Protein AF-A0A1G5GPT7-F1 (afdb_monomer_lite)

Secondary structure (DSSP, 8-state):
--HHHHHHHHHHT--HHHHHHHHHHHHHHHT-GGGGSGGGHHHHHHHHHHHHHHHHHHHHSPP-SHHHHHHHHHHHHHHHHTT--GGGTHHHHHHHHHHHHHHHHHHHHHTTT--------------------------------

Radius of gyration: 33.53 Å; chains: 1; bounding box: 80×82×67 Å

Organism: NCBI:txid549386

Sequence (145 aa):
MAETQKLAELTSTQSVSALGLRWAALRGMLNSPLITAEDQRALRDELLVELATLEQDFSTLQSRNPMEISAKVDIAKSALRDKIDASEMWMIDLLDSIQADLQNFNAAVKTGAQQPTRPPVNLSRAHQQRPDESETTESSTSSAA

Structure (mmCIF, N/CA/C/O backbone):
data_AF-A0A1G5GPT7-F1
#
_entry.id   AF-A0A1G5GPT7-F1
#
loop_
_atom_site.group_PDB
_atom_site.id
_atom_site.type_symbol
_atom_site.label_atom_id
_atom_site.label_alt_id
_atom_site.label_comp_id
_atom_site.label_asym_id
_atom_site.label_entity_id
_atom_site.label_seq_id
_atom_site.pdbx_PDB_ins_code
_atom_site.Cartn_x
_atom_site.Cartn_y
_atom_site.Cartn_z
_atom_site.occupancy
_atom_site.B_iso_or_equiv
_atom_site.auth_seq_id
_atom_site.auth_comp_id
_atom_site.auth_asym_id
_atom_site.auth_atom_id
_atom_site.pdbx_PDB_model_num
ATOM 1 N N . MET A 1 1 ? 33.059 9.251 11.650 1.00 48.34 1 MET A N 1
ATOM 2 C CA . MET A 1 1 ? 32.234 8.128 12.156 1.00 48.34 1 MET A CA 1
ATOM 3 C C . MET A 1 1 ? 30.936 8.576 12.854 1.00 48.34 1 MET A C 1
ATOM 5 O O . MET A 1 1 ? 30.320 7.763 13.520 1.00 48.34 1 MET A O 1
ATOM 9 N N . ALA A 1 2 ? 30.474 9.827 12.696 1.00 50.59 2 ALA A N 1
ATOM 10 C CA . ALA A 1 2 ? 29.209 10.286 13.297 1.00 50.59 2 ALA A CA 1
ATOM 11 C C . ALA A 1 2 ? 27.973 10.001 12.415 1.00 50.59 2 ALA A C 1
ATOM 13 O O . ALA A 1 2 ? 26.844 9.974 12.894 1.00 50.59 2 ALA A O 1
ATOM 14 N N . GLU A 1 3 ? 28.185 9.769 11.118 1.00 52.28 3 GLU A N 1
ATOM 15 C CA . GLU A 1 3 ? 27.110 9.629 10.127 1.00 52.28 3 GLU A CA 1
ATOM 16 C C . GLU A 1 3 ? 26.446 8.246 10.186 1.00 52.28 3 GLU A C 1
ATOM 18 O O . GLU A 1 3 ? 25.228 8.130 10.082 1.00 52.28 3 GLU A O 1
ATOM 23 N N . THR A 1 4 ? 27.230 7.202 10.468 1.00 51.88 4 THR A N 1
ATOM 24 C CA . THR A 1 4 ? 26.745 5.824 10.643 1.00 51.88 4 THR A CA 1
ATOM 25 C C . THR A 1 4 ? 25.898 5.663 11.904 1.00 51.88 4 THR A C 1
ATOM 27 O O . THR A 1 4 ? 24.929 4.909 11.911 1.00 51.88 4 THR A O 1
ATOM 30 N N . GLN A 1 5 ? 26.220 6.408 12.963 1.00 46.88 5 GLN A N 1
ATOM 31 C CA . GLN A 1 5 ? 25.488 6.361 14.226 1.00 46.88 5 GLN A CA 1
ATOM 32 C C . GLN A 1 5 ? 24.129 7.059 14.122 1.00 46.88 5 GLN A C 1
ATOM 34 O O . GLN A 1 5 ? 23.130 6.538 14.610 1.00 46.88 5 GLN A O 1
ATOM 39 N N . LYS A 1 6 ? 24.062 8.170 13.378 1.00 50.03 6 LYS A N 1
ATOM 40 C CA . LYS A 1 6 ? 22.802 8.870 13.099 1.00 5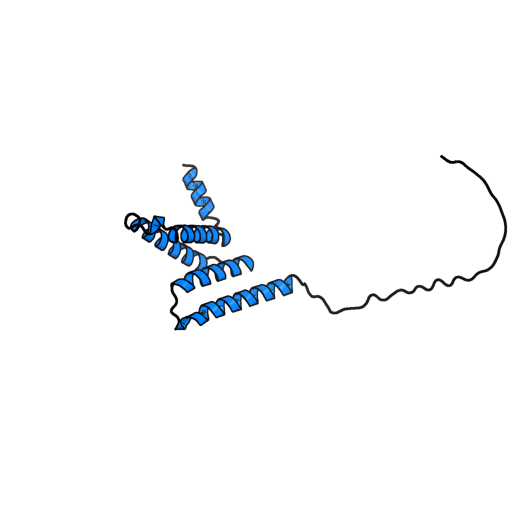0.03 6 LYS A CA 1
ATOM 41 C C . LYS A 1 6 ? 21.839 8.023 12.251 1.00 50.03 6 LYS A C 1
ATOM 43 O O . LYS A 1 6 ? 20.630 8.069 12.459 1.00 50.03 6 LYS A O 1
ATOM 48 N N . LEU A 1 7 ? 22.372 7.212 11.330 1.00 50.78 7 LEU A N 1
ATOM 49 C CA . LEU A 1 7 ? 21.594 6.257 10.528 1.00 50.78 7 LEU A CA 1
ATOM 50 C C . LEU A 1 7 ? 21.039 5.094 11.380 1.00 50.78 7 LEU A C 1
ATOM 52 O O . LEU A 1 7 ? 19.912 4.638 11.172 1.00 50.78 7 LEU A O 1
ATOM 56 N N . ALA A 1 8 ? 21.805 4.650 12.381 1.00 51.31 8 ALA A N 1
ATOM 57 C CA . ALA A 1 8 ? 21.396 3.614 13.329 1.00 51.31 8 ALA A CA 1
ATOM 58 C C . ALA A 1 8 ? 20.351 4.109 14.353 1.00 51.31 8 ALA A C 1
ATOM 60 O O . ALA A 1 8 ? 19.435 3.368 14.716 1.00 51.31 8 ALA A O 1
ATOM 61 N N . GLU A 1 9 ? 20.424 5.372 14.784 1.00 48.75 9 GLU A N 1
ATOM 62 C CA . GLU A 1 9 ? 19.398 5.986 15.644 1.00 48.75 9 GLU A CA 1
ATOM 63 C C . GLU A 1 9 ? 18.056 6.171 14.914 1.00 48.75 9 GLU A C 1
ATOM 65 O O . GLU A 1 9 ? 16.998 5.901 15.487 1.00 48.75 9 GLU A O 1
ATOM 70 N N . LEU A 1 10 ? 18.087 6.524 13.623 1.00 51.91 10 LEU A N 1
ATOM 71 C CA . LEU A 1 10 ? 16.897 6.542 12.757 1.00 51.91 10 LEU A CA 1
ATOM 72 C C . LEU A 1 10 ? 16.296 5.138 12.565 1.00 51.91 10 LEU A C 1
ATOM 74 O O . LEU A 1 10 ? 15.079 4.990 12.499 1.00 51.91 10 LEU A O 1
ATOM 78 N N . THR A 1 11 ? 17.137 4.099 12.534 1.00 51.88 11 THR A N 1
ATOM 79 C CA . THR A 1 11 ? 16.697 2.691 12.497 1.00 51.88 11 THR A CA 1
ATOM 80 C C . THR A 1 11 ? 16.052 2.254 13.815 1.00 51.88 11 THR A C 1
ATOM 82 O O . THR A 1 11 ? 15.108 1.471 13.816 1.00 51.88 11 THR A O 1
ATOM 85 N N . SER A 1 12 ? 16.500 2.800 14.948 1.00 51.56 12 SER A N 1
ATOM 86 C CA . SER A 1 12 ? 15.987 2.432 16.278 1.00 51.56 12 SER A CA 1
ATOM 87 C C . SER A 1 12 ? 14.627 3.067 16.605 1.00 51.56 12 SER A C 1
ATOM 89 O O . SER A 1 12 ? 13.982 2.696 17.583 1.00 51.56 12 SER A O 1
ATOM 91 N N . THR A 1 13 ? 14.152 3.992 15.767 1.00 59.09 13 THR A N 1
ATOM 92 C CA . THR A 1 13 ? 12.802 4.572 15.824 1.00 59.09 13 THR A CA 1
ATOM 93 C C . THR A 1 13 ? 11.987 4.184 14.585 1.00 59.09 13 THR A C 1
ATOM 95 O O . THR A 1 13 ? 11.401 5.028 13.906 1.00 59.09 13 THR A O 1
ATOM 98 N N . GLN A 1 14 ? 11.910 2.879 14.293 1.00 74.69 14 GLN A N 1
ATOM 99 C CA . GLN A 1 14 ? 10.942 2.325 13.339 1.00 74.69 14 GLN A CA 1
ATOM 100 C C . GLN A 1 14 ? 9.509 2.593 13.832 1.00 74.69 14 GLN A C 1
ATOM 102 O O . GLN A 1 14 ? 8.925 1.837 14.604 1.00 74.69 14 GLN A O 1
ATOM 107 N N . SER A 1 15 ? 8.945 3.719 13.403 1.00 87.50 15 SER A N 1
ATOM 108 C CA . SER A 1 15 ? 7.522 4.026 13.538 1.00 87.50 15 SER A CA 1
ATOM 109 C C . SER A 1 15 ? 6.798 3.695 12.237 1.00 87.50 15 SER A C 1
ATOM 111 O O . SER A 1 15 ? 7.394 3.740 11.158 1.00 87.50 15 SER A O 1
ATOM 113 N N . VAL A 1 16 ? 5.496 3.418 12.326 1.00 90.12 16 VAL A N 1
ATOM 114 C CA . VAL A 1 16 ? 4.642 3.158 11.154 1.00 90.12 16 VAL A CA 1
ATOM 115 C C . VAL A 1 16 ? 4.732 4.317 10.156 1.00 90.12 16 VAL A C 1
ATOM 117 O O . VAL A 1 16 ? 4.850 4.087 8.957 1.00 90.12 16 VAL A O 1
ATOM 120 N N . SER A 1 17 ? 4.770 5.562 10.642 1.00 89.31 17 SER A N 1
ATOM 121 C CA . SER A 1 17 ? 4.919 6.754 9.801 1.00 89.31 17 SER A CA 1
ATOM 122 C C . SER A 1 17 ? 6.275 6.815 9.093 1.00 89.31 17 SER A C 1
ATOM 124 O O . SER A 1 17 ? 6.325 7.110 7.901 1.00 89.31 17 SER A O 1
ATOM 126 N N . ALA A 1 18 ? 7.375 6.517 9.794 1.00 90.62 18 ALA A N 1
ATOM 127 C CA . ALA A 1 18 ? 8.710 6.507 9.192 1.00 90.62 18 ALA A CA 1
ATOM 128 C C . ALA A 1 18 ? 8.840 5.414 8.119 1.00 90.62 18 ALA A C 1
ATOM 130 O O . ALA A 1 18 ? 9.353 5.680 7.031 1.00 90.62 18 ALA A O 1
ATOM 131 N N . LEU A 1 19 ? 8.322 4.210 8.392 1.00 91.75 19 LEU A N 1
ATOM 132 C CA . LEU A 1 19 ? 8.246 3.133 7.401 1.00 91.75 19 LEU A CA 1
ATOM 133 C C . LEU A 1 19 ? 7.359 3.529 6.212 1.00 91.75 19 LEU A C 1
ATOM 135 O O . LEU A 1 19 ? 7.729 3.273 5.070 1.00 91.75 19 LEU A O 1
ATOM 139 N N . GLY A 1 20 ? 6.241 4.218 6.457 1.00 92.25 20 GLY A N 1
ATOM 140 C CA . GLY A 1 20 ? 5.321 4.680 5.411 1.00 92.25 20 GLY A CA 1
ATOM 141 C C . GLY A 1 20 ? 5.960 5.677 4.456 1.00 92.25 20 GLY A C 1
ATOM 142 O O . GLY A 1 20 ? 5.818 5.544 3.243 1.00 92.25 20 GLY A O 1
ATOM 143 N N . LEU A 1 21 ? 6.729 6.631 4.985 1.00 92.44 21 LEU A N 1
ATOM 144 C CA . LEU A 1 21 ? 7.473 7.587 4.163 1.00 92.44 21 LEU A CA 1
ATOM 145 C C . LEU A 1 21 ? 8.529 6.891 3.297 1.00 92.44 21 LEU A C 1
ATOM 147 O O . LEU A 1 21 ? 8.639 7.195 2.110 1.00 92.44 21 LEU A O 1
ATOM 151 N N . ARG A 1 22 ? 9.273 5.934 3.866 1.00 92.81 22 ARG A N 1
ATOM 152 C CA . ARG A 1 22 ? 10.256 5.142 3.110 1.00 92.81 22 ARG A CA 1
ATOM 153 C C . ARG A 1 22 ? 9.590 4.309 2.018 1.00 92.81 22 ARG A C 1
ATOM 155 O O . ARG A 1 22 ? 10.048 4.329 0.881 1.00 92.81 22 ARG A O 1
ATOM 162 N N . TRP A 1 23 ? 8.484 3.642 2.338 1.00 94.25 23 TRP A N 1
ATOM 163 C CA . TRP A 1 23 ? 7.713 2.859 1.374 1.00 94.25 23 TRP A CA 1
ATOM 164 C C . TRP A 1 23 ? 7.195 3.726 0.220 1.00 94.25 23 TRP A C 1
ATOM 166 O O . TRP A 1 23 ? 7.363 3.367 -0.944 1.00 94.25 23 TRP A O 1
ATOM 176 N N . ALA A 1 24 ? 6.638 4.904 0.520 1.00 93.19 24 ALA A N 1
ATOM 177 C CA . ALA A 1 24 ? 6.140 5.829 -0.496 1.00 93.19 24 ALA A CA 1
ATOM 178 C C . ALA A 1 24 ? 7.266 6.349 -1.402 1.00 93.19 24 ALA A C 1
ATOM 180 O O . ALA A 1 24 ? 7.091 6.433 -2.618 1.00 93.19 24 ALA A O 1
ATOM 181 N N . ALA A 1 25 ? 8.434 6.654 -0.827 1.00 94.44 25 ALA A N 1
ATOM 182 C CA . ALA A 1 25 ? 9.610 7.060 -1.588 1.00 94.44 25 ALA A CA 1
ATOM 183 C C . ALA A 1 25 ? 10.088 5.945 -2.532 1.00 94.44 25 ALA A C 1
ATOM 185 O O . ALA A 1 25 ? 10.252 6.199 -3.725 1.00 94.44 25 ALA A O 1
ATOM 186 N N . LEU A 1 26 ? 10.230 4.708 -2.038 1.00 93.81 26 LEU A N 1
ATOM 187 C CA . LEU A 1 26 ? 10.619 3.556 -2.861 1.00 93.81 26 LEU A CA 1
ATOM 188 C C . LEU A 1 26 ? 9.617 3.294 -3.986 1.00 93.81 26 LEU A C 1
ATOM 190 O O . LEU A 1 26 ? 10.015 3.089 -5.130 1.00 93.81 26 LEU A O 1
ATOM 194 N N . ARG A 1 27 ? 8.314 3.370 -3.699 1.00 92.62 27 ARG A N 1
ATOM 195 C CA . ARG A 1 27 ? 7.270 3.265 -4.726 1.00 92.62 27 ARG A CA 1
ATOM 196 C C . ARG A 1 27 ? 7.366 4.359 -5.778 1.00 92.62 27 ARG A C 1
ATOM 198 O O . ARG A 1 27 ? 7.228 4.070 -6.964 1.00 92.62 27 ARG A O 1
ATOM 205 N N . GLY A 1 28 ? 7.639 5.594 -5.366 1.00 92.94 28 GLY A N 1
ATOM 206 C CA . GLY A 1 28 ? 7.883 6.702 -6.286 1.00 92.94 28 GLY A CA 1
ATOM 207 C C . GLY A 1 28 ? 9.105 6.462 -7.176 1.00 92.94 28 GLY A C 1
ATOM 208 O O . GLY A 1 28 ? 9.039 6.695 -8.380 1.00 92.94 28 GLY A O 1
ATOM 209 N N . MET A 1 29 ? 10.194 5.940 -6.606 1.00 93.06 29 MET A N 1
ATOM 210 C CA . MET A 1 29 ? 11.406 5.586 -7.352 1.00 93.06 29 MET A CA 1
ATOM 211 C C . MET A 1 29 ? 11.157 4.446 -8.343 1.00 93.06 29 MET A C 1
ATOM 213 O O . MET A 1 29 ? 11.577 4.550 -9.491 1.00 93.06 29 MET A O 1
ATOM 217 N N . LEU A 1 30 ? 10.429 3.402 -7.938 1.00 91.56 30 LEU A N 1
ATOM 218 C CA . LEU A 1 30 ? 10.064 2.268 -8.796 1.00 91.56 30 LEU A CA 1
ATOM 219 C C . LEU A 1 30 ? 9.118 2.659 -9.941 1.00 91.56 30 LEU A C 1
ATOM 221 O O . LEU A 1 30 ? 9.182 2.066 -11.015 1.00 91.56 30 LEU A O 1
ATOM 225 N N . ASN A 1 31 ? 8.281 3.678 -9.735 1.00 90.56 31 ASN A N 1
ATOM 226 C CA . ASN A 1 31 ? 7.407 4.236 -10.769 1.00 90.56 31 ASN A CA 1
ATOM 227 C C . ASN A 1 31 ? 8.099 5.305 -11.636 1.00 90.56 31 ASN A C 1
ATOM 229 O O . ASN A 1 31 ? 7.479 5.853 -12.549 1.00 90.56 31 ASN A O 1
ATOM 233 N N . SER A 1 32 ? 9.365 5.631 -11.363 1.00 90.19 32 SER A N 1
ATOM 234 C CA . SER A 1 32 ? 10.118 6.605 -12.150 1.00 90.19 32 SER A CA 1
ATOM 235 C C . SER A 1 32 ? 10.473 6.033 -13.526 1.00 90.19 32 SER A C 1
ATOM 237 O O . SER A 1 32 ? 11.064 4.956 -13.595 1.00 90.19 32 SER A O 1
ATOM 239 N N . PRO A 1 33 ? 10.245 6.758 -14.636 1.00 83.69 33 PRO A N 1
ATOM 240 C CA . PRO A 1 33 ? 10.665 6.308 -15.965 1.00 83.69 33 PRO A CA 1
ATOM 241 C C . PRO A 1 33 ? 12.169 6.009 -16.050 1.00 83.69 33 PRO A C 1
ATOM 243 O O . PRO A 1 33 ? 12.585 5.139 -16.811 1.00 83.69 33 PRO A O 1
ATOM 246 N N . LEU A 1 34 ? 12.984 6.684 -15.232 1.00 85.69 34 LEU A N 1
ATOM 247 C CA . LEU A 1 34 ? 14.439 6.516 -15.209 1.00 85.69 34 LEU A CA 1
ATOM 248 C C . LEU A 1 34 ?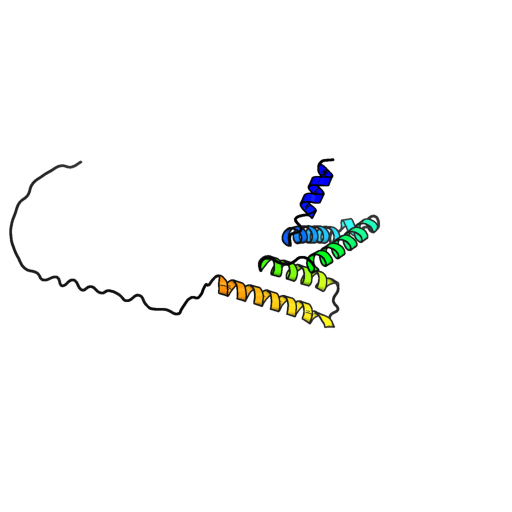 14.867 5.105 -14.787 1.00 85.69 34 LEU A C 1
ATOM 250 O O . LEU A 1 34 ? 15.885 4.618 -15.267 1.00 85.69 34 LEU A O 1
ATOM 254 N N . ILE A 1 35 ? 14.084 4.435 -13.934 1.00 82.44 35 ILE A N 1
ATOM 255 C CA . ILE A 1 35 ? 14.416 3.097 -13.423 1.00 82.44 35 ILE A CA 1
ATOM 256 C C . ILE A 1 35 ? 14.010 1.969 -14.383 1.00 82.44 35 ILE A C 1
ATOM 258 O O . ILE A 1 35 ? 14.367 0.813 -14.180 1.00 82.44 35 ILE A O 1
ATOM 262 N N . THR A 1 36 ? 13.245 2.296 -15.429 1.00 79.00 36 THR A N 1
ATOM 263 C CA . THR A 1 36 ? 12.786 1.322 -16.433 1.00 79.00 36 THR A CA 1
ATOM 264 C C . THR A 1 36 ? 13.809 1.076 -17.539 1.00 79.00 36 THR A C 1
ATOM 266 O O . THR A 1 36 ? 13.658 0.134 -18.315 1.00 79.00 36 THR A O 1
ATOM 269 N N . ALA A 1 37 ? 14.855 1.907 -17.608 1.00 83.69 37 ALA A N 1
ATOM 270 C CA . ALA A 1 37 ? 15.971 1.706 -18.517 1.00 83.69 37 ALA A CA 1
ATOM 271 C C . ALA A 1 37 ? 16.731 0.417 -18.164 1.00 83.69 37 ALA A C 1
ATOM 273 O O . ALA A 1 37 ? 16.944 0.118 -16.989 1.00 83.69 37 ALA A O 1
ATOM 274 N N . GLU A 1 38 ? 17.180 -0.319 -19.182 1.00 77.69 38 GLU A N 1
ATOM 275 C CA . GLU A 1 38 ? 17.888 -1.597 -19.010 1.00 77.69 38 GLU A CA 1
ATOM 276 C C . GLU A 1 38 ? 19.141 -1.454 -18.128 1.00 77.69 38 GLU A C 1
ATOM 278 O O . GLU A 1 38 ? 19.399 -2.296 -17.270 1.00 77.69 38 GLU A O 1
ATOM 283 N N . ASP A 1 39 ? 19.847 -0.328 -18.251 1.00 86.56 39 ASP A N 1
ATOM 284 C CA . ASP A 1 39 ? 21.037 -0.002 -17.453 1.00 86.56 39 ASP A CA 1
ATOM 285 C C . ASP A 1 39 ? 20.747 0.119 -15.945 1.00 86.56 39 ASP A C 1
ATOM 287 O O . ASP A 1 39 ? 21.661 0.052 -15.125 1.00 86.56 39 ASP A O 1
ATOM 291 N N . GLN A 1 40 ? 19.481 0.314 -15.565 1.00 89.00 40 GLN A N 1
ATOM 292 C CA . GLN A 1 40 ? 19.037 0.462 -14.177 1.00 89.00 40 GLN A CA 1
ATOM 293 C C . GLN A 1 40 ? 18.366 -0.803 -13.628 1.00 89.00 40 GLN A C 1
ATOM 295 O O . GLN A 1 40 ? 17.856 -0.781 -12.507 1.00 89.00 40 GLN A O 1
ATOM 300 N N . ARG A 1 41 ? 18.385 -1.924 -14.367 1.00 88.44 41 ARG A N 1
ATOM 301 C CA . ARG A 1 41 ? 17.749 -3.182 -13.940 1.00 88.44 41 ARG A CA 1
ATOM 302 C C . ARG A 1 41 ? 18.253 -3.661 -12.576 1.00 88.44 41 ARG A C 1
ATOM 304 O O . ARG A 1 41 ? 17.441 -4.005 -11.728 1.00 88.44 41 ARG A O 1
ATOM 311 N N . ALA A 1 42 ? 19.565 -3.618 -12.339 1.00 90.12 42 ALA A N 1
ATOM 312 C CA . ALA A 1 42 ? 20.144 -4.030 -11.058 1.00 90.12 42 ALA A CA 1
ATOM 313 C C . ALA A 1 42 ? 19.621 -3.180 -9.885 1.00 90.12 42 ALA A C 1
ATOM 315 O O . ALA A 1 42 ? 19.186 -3.722 -8.873 1.00 90.12 42 ALA A O 1
ATOM 316 N N . LEU A 1 43 ? 19.575 -1.853 -10.053 1.00 92.00 43 LEU A N 1
ATOM 317 C CA . LEU A 1 43 ? 19.021 -0.947 -9.044 1.00 92.00 43 LEU A CA 1
ATOM 318 C C . LEU A 1 43 ? 17.523 -1.198 -8.831 1.00 92.00 43 LEU A C 1
ATOM 320 O O . LEU A 1 43 ? 17.045 -1.177 -7.703 1.00 92.00 43 LEU A O 1
ATOM 324 N N . ARG A 1 44 ? 16.768 -1.467 -9.901 1.00 92.50 44 ARG A N 1
ATOM 325 C CA . ARG A 1 44 ? 15.349 -1.825 -9.801 1.00 92.50 44 ARG A CA 1
ATOM 326 C C . ARG A 1 44 ? 15.141 -3.077 -8.950 1.00 92.50 44 ARG A C 1
ATOM 328 O O . ARG A 1 44 ? 14.238 -3.087 -8.118 1.00 92.50 44 ARG A O 1
ATOM 335 N N . ASP A 1 45 ? 15.961 -4.102 -9.150 1.00 93.19 45 ASP A N 1
ATOM 336 C CA . ASP A 1 45 ? 15.874 -5.347 -8.387 1.00 93.19 45 ASP A CA 1
ATOM 337 C C . ASP A 1 45 ? 16.201 -5.106 -6.903 1.00 93.19 45 ASP A C 1
ATOM 339 O O . ASP A 1 45 ? 15.461 -5.565 -6.034 1.00 93.19 45 ASP A O 1
ATOM 343 N N . GLU A 1 46 ? 17.227 -4.304 -6.598 1.00 94.31 46 GLU A N 1
ATOM 344 C CA . GLU A 1 46 ? 17.538 -3.884 -5.222 1.00 94.31 46 GLU A CA 1
ATOM 345 C C . GLU A 1 46 ? 16.370 -3.130 -4.566 1.00 94.31 46 GLU A C 1
ATOM 347 O O . GLU A 1 46 ? 15.983 -3.441 -3.438 1.00 94.31 46 GLU A O 1
ATOM 352 N N . LEU A 1 47 ? 15.746 -2.192 -5.287 1.00 94.38 47 LEU A N 1
ATOM 353 C CA . LEU A 1 47 ? 14.587 -1.440 -4.796 1.00 94.38 47 LEU A CA 1
ATOM 354 C C . LEU A 1 47 ? 13.375 -2.347 -4.531 1.00 94.38 47 LEU A C 1
ATOM 356 O O . LEU A 1 47 ? 12.635 -2.112 -3.575 1.00 94.38 47 LEU A O 1
ATOM 360 N N . LEU A 1 48 ? 13.162 -3.390 -5.342 1.00 93.12 48 LEU A N 1
ATOM 361 C CA . LEU A 1 48 ? 12.104 -4.383 -5.115 1.00 93.12 48 LEU A CA 1
ATOM 362 C C . LEU A 1 48 ? 12.380 -5.243 -3.874 1.00 93.12 48 LEU A C 1
ATOM 364 O O . LEU A 1 48 ? 11.453 -5.536 -3.116 1.00 93.12 48 LEU A O 1
ATOM 368 N N . VAL A 1 49 ? 13.641 -5.615 -3.637 1.00 95.19 49 VAL A N 1
ATOM 369 C CA . VAL A 1 49 ? 14.058 -6.339 -2.425 1.00 95.19 49 VAL A CA 1
ATOM 370 C C . VAL A 1 49 ? 13.862 -5.472 -1.179 1.00 95.19 49 VAL A C 1
ATOM 372 O O . VAL A 1 49 ? 13.319 -5.948 -0.177 1.00 95.19 49 VAL A O 1
ATOM 375 N N . GLU A 1 50 ? 14.246 -4.192 -1.228 1.00 94.12 50 GLU A N 1
ATOM 376 C CA . GLU A 1 50 ? 14.023 -3.268 -0.110 1.00 94.12 50 GLU A CA 1
ATOM 377 C C . GLU A 1 50 ? 12.524 -3.048 0.138 1.00 94.12 50 GLU A C 1
ATOM 379 O O . GLU A 1 50 ? 12.080 -3.085 1.287 1.00 94.12 50 GLU A O 1
ATOM 384 N N . LEU A 1 51 ? 11.718 -2.909 -0.922 1.00 93.38 51 LEU A N 1
ATOM 385 C CA . LEU A 1 51 ? 10.266 -2.780 -0.802 1.00 93.38 51 LEU A CA 1
ATOM 386 C C . LEU A 1 51 ? 9.644 -4.001 -0.109 1.00 93.38 51 LEU A C 1
ATOM 388 O O . LEU A 1 51 ? 8.857 -3.833 0.822 1.00 93.38 51 LEU A O 1
ATOM 392 N N . ALA A 1 52 ? 10.028 -5.217 -0.510 1.00 91.69 52 ALA A N 1
ATOM 393 C CA . ALA A 1 52 ? 9.557 -6.450 0.121 1.00 91.69 52 ALA A CA 1
ATOM 394 C C . ALA A 1 52 ? 9.984 -6.545 1.596 1.00 91.69 52 ALA A C 1
ATOM 396 O O . ALA A 1 52 ? 9.213 -6.993 2.446 1.00 91.69 52 ALA A O 1
ATOM 397 N N . THR A 1 53 ? 11.192 -6.074 1.916 1.00 93.31 53 THR A N 1
ATOM 398 C CA . THR A 1 53 ? 11.686 -6.008 3.298 1.00 93.31 53 THR A CA 1
ATOM 399 C C . THR A 1 53 ? 10.838 -5.048 4.137 1.00 93.31 53 THR A C 1
ATOM 401 O O . THR A 1 53 ? 10.410 -5.410 5.230 1.00 93.31 53 THR A O 1
ATOM 404 N N . LEU A 1 54 ? 10.502 -3.863 3.614 1.00 92.06 54 LEU A N 1
ATOM 405 C CA . LEU A 1 54 ? 9.618 -2.922 4.310 1.00 92.06 54 LEU A CA 1
ATOM 406 C C . LEU A 1 54 ? 8.192 -3.461 4.480 1.00 92.06 54 LEU A C 1
ATOM 408 O O . LEU A 1 54 ? 7.589 -3.252 5.531 1.00 92.06 54 LEU A O 1
ATOM 412 N N . GLU A 1 55 ? 7.641 -4.150 3.475 1.00 91.38 55 GLU A N 1
ATOM 413 C CA . GLU A 1 55 ? 6.335 -4.823 3.585 1.00 91.38 55 GLU A CA 1
ATOM 414 C C . GLU A 1 55 ? 6.337 -5.835 4.743 1.00 91.38 55 GLU A C 1
ATOM 416 O O . GLU A 1 55 ? 5.396 -5.877 5.543 1.00 91.38 55 GLU A O 1
ATOM 421 N N . GLN A 1 56 ? 7.426 -6.594 4.891 1.00 91.12 56 GLN A N 1
ATOM 422 C CA . GLN A 1 56 ? 7.606 -7.518 6.006 1.00 91.12 56 GLN A CA 1
ATOM 423 C C . GLN A 1 56 ? 7.743 -6.784 7.349 1.00 91.12 56 GLN A C 1
ATOM 425 O O . GLN A 1 56 ? 7.100 -7.190 8.320 1.00 91.12 56 GLN A O 1
ATOM 430 N N . ASP A 1 57 ? 8.504 -5.691 7.416 1.00 91.88 57 ASP A N 1
ATOM 431 C CA . ASP A 1 57 ? 8.650 -4.869 8.629 1.00 91.88 57 ASP A CA 1
ATOM 432 C C . ASP A 1 57 ? 7.305 -4.289 9.091 1.00 91.88 57 ASP A C 1
ATOM 434 O O . ASP A 1 57 ? 6.996 -4.255 10.286 1.00 91.88 57 ASP A O 1
ATOM 438 N N . PHE A 1 58 ? 6.442 -3.887 8.153 1.00 90.81 58 PHE A N 1
ATOM 439 C CA . PHE A 1 58 ? 5.082 -3.484 8.489 1.00 90.81 58 PHE A CA 1
ATOM 440 C C . PHE A 1 58 ? 4.294 -4.618 9.141 1.00 90.81 58 PHE A C 1
ATOM 442 O O . PHE A 1 58 ? 3.530 -4.355 10.065 1.00 90.81 58 PHE A O 1
ATOM 449 N N . SER A 1 59 ? 4.455 -5.873 8.723 1.00 88.62 59 SER A N 1
ATOM 450 C CA . SER A 1 59 ? 3.705 -6.984 9.328 1.00 88.62 59 SER A CA 1
ATOM 451 C C . SER A 1 59 ? 4.049 -7.202 10.810 1.00 88.62 59 SER A C 1
ATOM 453 O O . SER A 1 59 ? 3.168 -7.545 11.599 1.00 88.62 59 SER A O 1
ATOM 455 N N . THR A 1 60 ? 5.295 -6.934 11.210 1.00 90.31 60 THR A N 1
ATOM 456 C CA . THR A 1 60 ? 5.799 -7.195 12.568 1.00 90.31 60 THR A CA 1
ATOM 457 C C . THR A 1 60 ? 5.636 -6.001 13.507 1.00 90.31 60 THR A C 1
ATOM 459 O O . THR A 1 60 ? 5.514 -6.181 14.720 1.00 90.31 60 THR A O 1
ATOM 462 N N . LEU A 1 61 ? 5.592 -4.776 12.974 1.00 90.25 61 LEU A N 1
ATOM 463 C CA . LEU A 1 61 ? 5.492 -3.569 13.788 1.00 90.25 61 LEU A CA 1
ATOM 464 C C . LEU A 1 61 ? 4.094 -3.406 14.404 1.00 90.25 61 LEU A C 1
ATOM 466 O O . LEU A 1 61 ? 3.097 -3.289 13.696 1.00 90.25 61 LEU A O 1
ATOM 470 N N . GLN A 1 62 ? 3.985 -3.326 15.727 1.00 90.62 62 GLN A N 1
ATOM 471 C CA . GLN A 1 62 ? 2.692 -3.122 16.387 1.00 90.62 62 GLN A CA 1
ATOM 472 C C . GLN A 1 62 ? 2.180 -1.679 16.210 1.00 90.62 62 GLN A C 1
ATOM 474 O O . GLN A 1 62 ? 2.887 -0.725 16.535 1.00 90.62 62 GLN A O 1
ATOM 479 N N . SER A 1 63 ? 0.928 -1.517 15.768 1.00 91.12 63 SER A N 1
ATOM 480 C CA . SER A 1 63 ? 0.255 -0.211 15.739 1.00 91.12 63 SER A CA 1
ATOM 481 C C . SER A 1 63 ? -0.120 0.249 17.147 1.00 91.12 63 SER A C 1
ATOM 483 O O . SER A 1 63 ? -0.690 -0.516 17.927 1.00 91.12 63 SER A O 1
ATOM 485 N N . ARG A 1 64 ? 0.149 1.516 17.463 1.00 91.31 64 ARG A N 1
ATOM 486 C CA . ARG A 1 64 ? -0.111 2.117 18.785 1.00 91.31 64 ARG A CA 1
ATOM 487 C C . ARG A 1 64 ? -1.364 2.975 18.833 1.00 91.31 64 ARG A C 1
ATOM 489 O O . ARG A 1 64 ? -1.865 3.281 19.910 1.00 91.31 64 ARG A O 1
ATOM 496 N N . ASN A 1 65 ? -1.854 3.400 17.678 1.00 89.88 65 ASN A N 1
ATOM 497 C CA . ASN A 1 65 ? -3.046 4.222 17.563 1.00 89.88 65 ASN A CA 1
ATOM 498 C C . ASN A 1 65 ? -3.821 3.862 16.285 1.00 89.88 65 ASN A C 1
ATOM 500 O O . ASN A 1 65 ? -3.267 3.234 15.380 1.00 89.88 65 ASN A O 1
ATOM 504 N N . PRO A 1 66 ? -5.096 4.264 16.176 1.00 90.31 66 PRO A N 1
ATOM 505 C CA . PRO A 1 66 ? -5.908 3.909 15.018 1.00 90.31 66 PRO A CA 1
ATOM 506 C C . PRO A 1 66 ? -5.428 4.508 13.695 1.00 90.31 66 PRO A C 1
ATOM 508 O O . PRO A 1 66 ? -5.626 3.895 12.654 1.00 90.31 66 PRO A O 1
ATOM 511 N N . MET A 1 67 ? -4.762 5.666 13.722 1.00 90.25 67 MET A N 1
ATOM 512 C CA . MET A 1 67 ? -4.174 6.265 12.519 1.00 90.25 67 MET A CA 1
ATOM 513 C C . MET A 1 67 ? -3.063 5.376 11.947 1.00 90.25 67 MET A C 1
ATOM 515 O O . MET A 1 67 ? -2.997 5.175 10.739 1.00 90.25 67 MET A O 1
ATOM 519 N N . GLU A 1 68 ? -2.235 4.786 12.809 1.00 92.56 68 GLU A N 1
ATOM 520 C CA . GLU A 1 68 ? -1.228 3.804 12.414 1.00 92.56 68 GLU A CA 1
ATOM 521 C C . GLU A 1 68 ? -1.858 2.514 11.880 1.00 92.56 68 GLU A C 1
ATOM 523 O O . GLU A 1 68 ? -1.313 1.913 10.961 1.00 92.56 68 GLU A O 1
ATOM 528 N N . ILE A 1 69 ? -3.000 2.074 12.420 1.00 93.06 69 ILE A N 1
ATOM 529 C CA . ILE A 1 69 ? -3.726 0.923 11.861 1.00 93.06 69 ILE A CA 1
ATOM 530 C C . ILE A 1 69 ? -4.204 1.253 10.443 1.00 93.06 69 ILE A C 1
ATOM 532 O O . ILE A 1 69 ? -3.922 0.486 9.526 1.00 93.06 69 ILE A O 1
ATOM 536 N N . SER A 1 70 ? -4.844 2.411 10.243 1.00 92.56 70 SER A N 1
ATOM 537 C CA . SER A 1 70 ? -5.289 2.857 8.916 1.00 92.56 70 SER A CA 1
ATOM 538 C C . SER A 1 70 ? -4.135 2.926 7.919 1.00 92.56 70 SER A C 1
ATOM 540 O O . SER A 1 70 ? -4.248 2.380 6.827 1.00 92.56 70 SER A O 1
ATOM 542 N N . ALA A 1 71 ? -2.994 3.497 8.318 1.00 91.94 71 ALA A N 1
ATOM 543 C CA . ALA A 1 71 ? -1.812 3.561 7.464 1.00 91.94 71 ALA A CA 1
ATOM 544 C C . ALA A 1 71 ? -1.333 2.163 7.040 1.00 91.94 71 ALA A C 1
ATOM 546 O O . ALA A 1 71 ? -1.026 1.943 5.873 1.00 91.94 71 ALA A O 1
ATOM 547 N N . LYS A 1 72 ? -1.309 1.185 7.953 1.00 94.44 72 LYS A N 1
ATOM 548 C CA . LYS A 1 72 ? -0.923 -0.194 7.610 1.00 94.44 72 LYS A CA 1
ATOM 549 C C . LYS A 1 72 ? -1.927 -0.865 6.677 1.00 94.44 72 LYS A C 1
ATOM 551 O O . LYS A 1 72 ? -1.507 -1.598 5.788 1.00 94.44 72 LYS A O 1
ATOM 556 N N . VAL A 1 73 ? -3.222 -0.604 6.854 1.00 94.62 73 VAL A N 1
ATOM 557 C CA . VAL A 1 73 ? -4.269 -1.092 5.944 1.00 94.62 73 VAL A CA 1
ATOM 558 C C . VAL A 1 73 ? -4.083 -0.504 4.543 1.00 94.62 73 VAL A C 1
ATOM 560 O O . VAL A 1 73 ? -4.112 -1.254 3.571 1.00 94.62 73 VAL A O 1
ATOM 563 N N . ASP A 1 74 ? -3.800 0.794 4.423 1.00 92.31 74 ASP A N 1
ATOM 564 C CA . ASP A 1 74 ? -3.551 1.450 3.130 1.00 92.31 74 ASP A CA 1
ATOM 565 C C . ASP A 1 74 ? -2.332 0.860 2.398 1.00 92.31 74 ASP A C 1
ATOM 567 O O . ASP A 1 74 ? -2.372 0.622 1.183 1.00 92.31 74 ASP A O 1
ATOM 571 N N . ILE A 1 75 ? -1.260 0.573 3.144 1.00 91.75 75 ILE A N 1
ATOM 572 C CA . ILE A 1 75 ? -0.057 -0.086 2.619 1.00 91.75 75 ILE A CA 1
ATOM 573 C C . ILE A 1 75 ? -0.379 -1.516 2.181 1.00 91.75 75 ILE A C 1
ATOM 575 O O . ILE A 1 75 ? -0.041 -1.894 1.061 1.00 91.75 75 ILE A O 1
ATOM 579 N N . ALA A 1 76 ? -1.075 -2.293 3.017 1.00 92.25 76 ALA A N 1
ATOM 580 C CA . ALA A 1 76 ? -1.473 -3.660 2.692 1.00 92.25 76 ALA A CA 1
ATOM 581 C C . ALA A 1 76 ? -2.349 -3.70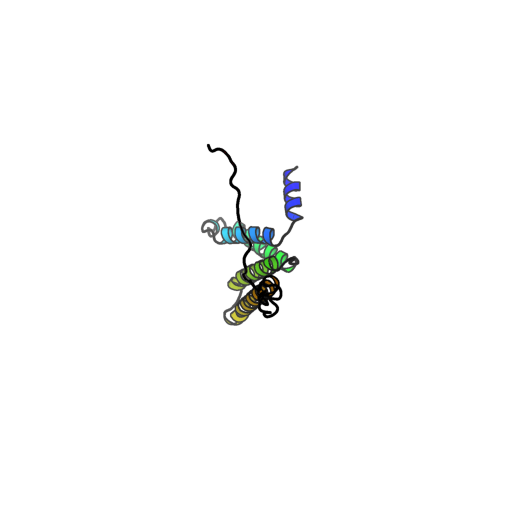7 1.433 1.00 92.25 76 ALA A C 1
ATOM 583 O O . ALA A 1 76 ? -2.085 -4.504 0.537 1.00 92.25 76 ALA A O 1
ATOM 584 N N . LYS A 1 77 ? -3.328 -2.802 1.309 1.00 93.44 77 LYS A N 1
ATOM 585 C CA . LYS A 1 77 ? -4.164 -2.670 0.107 1.00 93.44 77 LYS A CA 1
ATOM 586 C C . LYS A 1 77 ? -3.331 -2.371 -1.133 1.00 93.44 77 LYS A C 1
ATOM 588 O O . LYS A 1 77 ? -3.539 -2.992 -2.171 1.00 93.44 77 LYS A O 1
ATOM 593 N N . SER A 1 78 ? -2.399 -1.424 -1.040 1.00 90.75 78 SER A N 1
ATOM 594 C CA . SER A 1 78 ? -1.554 -1.046 -2.177 1.00 90.75 78 SER A CA 1
ATOM 595 C C . SER A 1 78 ? -0.613 -2.174 -2.595 1.00 90.75 78 SER A C 1
ATOM 597 O O . SER A 1 78 ? -0.488 -2.445 -3.782 1.00 90.75 78 SER A O 1
ATOM 599 N N . ALA A 1 79 ? 0.007 -2.864 -1.636 1.00 89.69 79 ALA A N 1
ATOM 600 C CA . ALA A 1 79 ? 0.860 -4.019 -1.908 1.00 89.69 79 ALA A CA 1
ATOM 601 C C . ALA A 1 79 ? 0.069 -5.186 -2.519 1.00 89.69 79 ALA A C 1
ATOM 603 O O . ALA A 1 79 ? 0.555 -5.872 -3.418 1.00 89.69 79 ALA A O 1
ATOM 604 N N . LEU A 1 80 ? -1.164 -5.393 -2.054 1.00 90.88 80 LEU A N 1
ATOM 605 C CA . LEU A 1 80 ? -2.025 -6.469 -2.518 1.00 90.88 80 LEU A CA 1
ATOM 606 C C . LEU A 1 80 ? -2.522 -6.240 -3.950 1.00 90.88 80 LEU A C 1
ATOM 608 O O . LEU A 1 80 ? -2.529 -7.180 -4.738 1.00 90.88 80 LEU A O 1
ATOM 612 N N . ARG A 1 81 ? -2.868 -4.998 -4.314 1.00 89.88 81 ARG A N 1
ATOM 613 C CA . ARG A 1 81 ? -3.349 -4.639 -5.663 1.00 89.88 81 ARG A CA 1
ATOM 614 C C . ARG A 1 81 ? -2.425 -5.077 -6.795 1.00 89.88 81 ARG A C 1
ATOM 616 O O . ARG A 1 81 ? -2.919 -5.369 -7.876 1.00 89.88 81 ARG A O 1
ATOM 623 N N . ASP A 1 82 ? -1.123 -5.144 -6.545 1.00 83.38 82 ASP A N 1
ATOM 624 C CA . ASP A 1 82 ? -0.146 -5.518 -7.571 1.00 83.38 82 ASP A CA 1
ATOM 625 C C . ASP A 1 82 ? 0.104 -7.024 -7.669 1.00 83.38 82 ASP A C 1
ATOM 627 O O . ASP A 1 82 ? 0.736 -7.483 -8.617 1.00 83.38 82 ASP A O 1
ATOM 631 N N . LYS A 1 83 ? -0.342 -7.787 -6.669 1.00 85.31 83 LYS A N 1
ATOM 632 C CA . LYS A 1 83 ? -0.034 -9.214 -6.508 1.00 85.31 83 LYS A CA 1
ATOM 633 C C . LYS A 1 83 ? -1.247 -10.120 -6.690 1.00 85.31 83 LYS A C 1
ATOM 635 O O . LYS A 1 83 ? -1.071 -11.324 -6.838 1.00 85.31 83 LYS A O 1
ATOM 640 N N . ILE A 1 84 ? -2.446 -9.557 -6.607 1.00 88.38 84 ILE A N 1
ATOM 641 C CA . ILE A 1 84 ? -3.685 -10.308 -6.464 1.00 88.38 84 ILE A CA 1
ATOM 642 C C . ILE A 1 84 ? -4.350 -10.592 -7.811 1.00 88.38 84 ILE A C 1
ATOM 644 O O . ILE A 1 84 ? -4.470 -9.708 -8.662 1.00 88.38 84 ILE A O 1
ATOM 648 N N . ASP A 1 85 ? -4.834 -11.819 -7.979 1.00 86.62 85 ASP A N 1
ATOM 649 C CA . ASP A 1 85 ? -5.652 -12.194 -9.127 1.00 86.62 85 ASP A CA 1
ATOM 650 C C . ASP A 1 85 ? -7.094 -11.685 -8.977 1.00 86.62 85 ASP A C 1
ATOM 652 O O . ASP A 1 85 ? -7.600 -11.445 -7.878 1.00 86.62 85 ASP A O 1
ATOM 656 N N . ALA A 1 86 ? -7.814 -11.564 -10.097 1.00 82.81 86 ALA A N 1
ATOM 657 C CA . ALA A 1 86 ? -9.188 -11.051 -10.105 1.00 82.81 86 ALA A CA 1
ATOM 658 C C . ALA A 1 86 ? -10.149 -11.834 -9.182 1.00 82.81 86 ALA A C 1
ATOM 660 O O . ALA A 1 86 ? -11.102 -11.259 -8.659 1.00 82.81 86 ALA A O 1
ATOM 661 N N . SER A 1 87 ? -9.895 -13.127 -8.951 1.00 84.12 87 SER A N 1
ATOM 662 C CA . SER A 1 87 ? -10.686 -13.977 -8.048 1.00 84.12 87 SER A CA 1
ATOM 663 C C . SER A 1 87 ? -10.571 -13.595 -6.576 1.00 84.12 87 SER A C 1
ATOM 665 O O . SER A 1 87 ? -11.432 -13.952 -5.775 1.00 84.12 87 SER A O 1
ATOM 667 N N . GLU A 1 88 ? -9.512 -12.889 -6.204 1.00 91.25 88 GLU A N 1
ATOM 668 C CA . GLU A 1 88 ? -9.201 -12.572 -4.820 1.00 91.25 88 GLU A CA 1
ATOM 669 C C . GLU A 1 88 ? -9.493 -11.099 -4.471 1.00 91.25 88 GLU A C 1
ATOM 671 O O . GLU A 1 88 ? -9.331 -10.706 -3.318 1.00 91.25 88 GLU A O 1
ATOM 676 N N . MET A 1 89 ? -10.013 -10.291 -5.412 1.00 89.88 89 MET A N 1
ATOM 677 C CA . MET A 1 89 ? -10.330 -8.864 -5.188 1.00 89.88 89 MET A CA 1
ATOM 678 C C . MET A 1 89 ? -11.160 -8.587 -3.926 1.00 89.88 89 MET A C 1
ATOM 680 O O . MET A 1 89 ? -10.994 -7.531 -3.319 1.00 89.88 89 MET A O 1
ATOM 684 N N . TRP A 1 90 ? -11.976 -9.549 -3.483 1.00 93.50 90 TRP A N 1
ATOM 685 C CA . TRP A 1 90 ? -12.740 -9.471 -2.235 1.00 93.50 90 TRP A CA 1
ATOM 686 C C . TRP A 1 90 ? -11.871 -9.139 -1.006 1.00 93.50 90 TRP A C 1
ATOM 688 O O . TRP A 1 90 ? -12.367 -8.560 -0.043 1.00 93.50 90 TRP A O 1
ATOM 698 N N . MET A 1 91 ? -10.574 -9.478 -1.017 1.00 94.19 91 MET A N 1
ATOM 699 C CA . MET A 1 91 ? -9.648 -9.129 0.064 1.00 94.19 91 MET A CA 1
ATOM 700 C C . MET A 1 91 ? -9.406 -7.618 0.153 1.00 94.19 91 MET A C 1
ATOM 702 O O . MET A 1 91 ? -9.274 -7.086 1.254 1.00 94.19 91 MET A O 1
ATOM 706 N N . ILE A 1 92 ? -9.375 -6.913 -0.983 1.00 93.75 92 ILE A N 1
ATOM 707 C CA . ILE A 1 92 ? -9.277 -5.447 -1.004 1.00 93.75 92 ILE A CA 1
ATOM 708 C C . ILE A 1 92 ? -10.561 -4.848 -0.422 1.00 93.75 92 ILE A C 1
ATOM 710 O O . ILE A 1 92 ? -10.474 -3.984 0.449 1.00 93.75 92 ILE A O 1
ATOM 714 N N . ASP A 1 93 ? -11.726 -5.367 -0.825 1.00 93.81 93 ASP A N 1
ATOM 715 C CA . ASP A 1 93 ? -13.028 -4.925 -0.306 1.00 93.81 93 ASP A CA 1
ATOM 716 C C . ASP A 1 93 ? -13.148 -5.158 1.211 1.00 93.81 93 ASP A C 1
ATOM 718 O O . ASP A 1 93 ? -13.668 -4.316 1.946 1.00 93.81 93 ASP A O 1
ATOM 722 N N . LEU A 1 94 ? -12.615 -6.278 1.713 1.00 95.75 94 LEU A N 1
ATOM 723 C CA . LEU A 1 94 ? -12.552 -6.558 3.147 1.00 95.75 94 LEU A CA 1
ATOM 724 C C . LEU A 1 94 ? -11.675 -5.536 3.883 1.00 95.75 94 LEU A C 1
ATOM 726 O O . LEU A 1 94 ? -12.064 -5.047 4.944 1.00 95.75 94 LEU A O 1
ATOM 730 N N . LEU A 1 95 ? -10.505 -5.195 3.336 1.00 95.44 95 LEU A N 1
ATOM 731 C CA . LEU A 1 95 ? -9.629 -4.178 3.922 1.00 95.44 95 LEU A CA 1
ATOM 732 C C . LEU A 1 95 ? -10.295 -2.792 3.930 1.00 95.44 95 LEU A C 1
ATOM 734 O O . LEU A 1 95 ? -10.163 -2.067 4.916 1.00 95.44 95 LEU A O 1
ATOM 738 N N . ASP A 1 96 ? -11.056 -2.450 2.886 1.00 94.50 96 ASP A N 1
ATOM 739 C CA . ASP A 1 96 ? -11.887 -1.240 2.838 1.00 94.50 96 ASP A CA 1
ATOM 740 C C . ASP A 1 96 ? -12.971 -1.233 3.927 1.00 94.50 96 ASP A C 1
ATOM 742 O O . ASP A 1 96 ? -1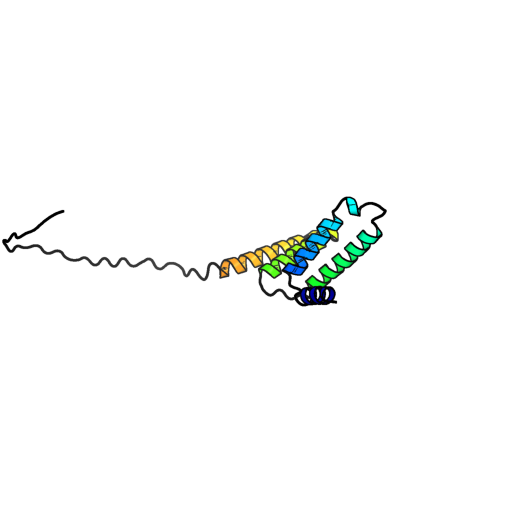3.132 -0.238 4.640 1.00 94.50 96 ASP A O 1
ATOM 746 N N . SER A 1 97 ? -13.667 -2.357 4.121 1.00 95.81 97 SER A N 1
ATOM 747 C CA . SER A 1 97 ? -14.661 -2.504 5.192 1.00 95.81 97 SER A CA 1
ATOM 748 C C . SER A 1 97 ? -14.037 -2.315 6.578 1.00 95.81 97 SER A C 1
ATOM 750 O O . SER A 1 97 ? -14.560 -1.556 7.391 1.00 95.81 97 SER A O 1
ATOM 752 N N . ILE A 1 98 ? -12.887 -2.947 6.845 1.00 94.44 98 ILE A N 1
ATOM 753 C CA . ILE A 1 98 ? -12.168 -2.812 8.124 1.00 94.44 98 ILE A CA 1
ATOM 754 C C . ILE A 1 98 ? -11.752 -1.353 8.365 1.00 94.44 98 ILE A C 1
ATOM 756 O O . ILE A 1 98 ? -11.833 -0.848 9.488 1.00 94.44 98 ILE A O 1
ATOM 760 N N . GLN A 1 99 ? -11.312 -0.655 7.317 1.00 93.56 99 GLN A N 1
ATOM 761 C CA . GLN A 1 99 ? -10.936 0.753 7.403 1.00 93.56 99 GLN A CA 1
ATOM 762 C C . GLN A 1 99 ? -12.139 1.645 7.741 1.00 93.56 99 GLN A C 1
ATOM 764 O O . GLN A 1 99 ? -12.011 2.542 8.579 1.00 93.56 99 GLN A O 1
ATOM 769 N N . ALA A 1 100 ? -13.308 1.382 7.149 1.00 92.81 100 ALA A N 1
ATOM 770 C CA . ALA A 1 100 ? -14.550 2.079 7.478 1.00 92.81 100 ALA A CA 1
ATOM 771 C C . ALA A 1 100 ? -14.973 1.835 8.938 1.00 92.81 100 ALA A C 1
ATOM 773 O O . ALA A 1 100 ? -15.292 2.785 9.659 1.00 92.81 100 ALA A O 1
ATOM 774 N N . ASP A 1 101 ? -14.885 0.591 9.413 1.00 91.25 101 ASP A N 1
ATOM 775 C CA . ASP A 1 101 ? -15.193 0.249 10.803 1.00 91.25 101 ASP A CA 1
ATOM 776 C C . ASP A 1 101 ? -14.285 1.011 11.778 1.00 91.25 101 ASP A C 1
ATOM 778 O O . ASP A 1 101 ? -14.765 1.642 12.723 1.00 91.25 101 ASP A O 1
ATOM 782 N N . LEU A 1 102 ? -12.973 1.044 11.523 1.00 91.00 102 LEU A N 1
ATOM 783 C CA . LEU A 1 102 ? -12.011 1.794 12.341 1.00 91.00 102 LEU A CA 1
ATOM 784 C C . LEU A 1 102 ? -12.330 3.292 12.417 1.00 91.00 102 LEU A C 1
ATOM 786 O O . LEU A 1 102 ? -12.151 3.915 13.473 1.00 91.00 102 LEU A O 1
ATOM 790 N N . GLN A 1 103 ? -12.798 3.886 11.317 1.00 88.50 103 GLN A N 1
ATOM 791 C CA . GLN A 1 103 ? -13.230 5.283 11.298 1.00 88.50 103 GLN A CA 1
ATOM 792 C C . GLN A 1 103 ? -14.484 5.485 12.154 1.00 88.50 103 GLN A C 1
ATOM 794 O O . GLN A 1 103 ? -14.518 6.417 12.962 1.00 88.50 103 GLN A O 1
ATOM 799 N N . ASN A 1 104 ? -15.462 4.582 12.061 1.00 87.88 104 ASN A N 1
ATOM 800 C CA . ASN A 1 104 ? -16.691 4.633 12.853 1.00 87.88 104 ASN A CA 1
ATOM 801 C C . ASN A 1 104 ? -16.423 4.475 14.358 1.00 87.88 104 ASN A C 1
ATOM 803 O O . ASN A 1 104 ? -16.963 5.241 15.161 1.00 87.88 104 ASN A O 1
ATOM 807 N N . PHE A 1 105 ? -15.540 3.551 14.751 1.00 83.81 105 PHE A N 1
ATOM 808 C CA . PHE A 1 105 ? -15.128 3.385 16.149 1.00 83.81 105 PHE A CA 1
ATOM 809 C C . PHE A 1 105 ? -14.471 4.654 16.709 1.00 83.81 105 PHE A C 1
ATOM 811 O O . PHE A 1 105 ? -14.768 5.062 17.831 1.00 83.81 105 PHE A O 1
ATOM 818 N N . ASN A 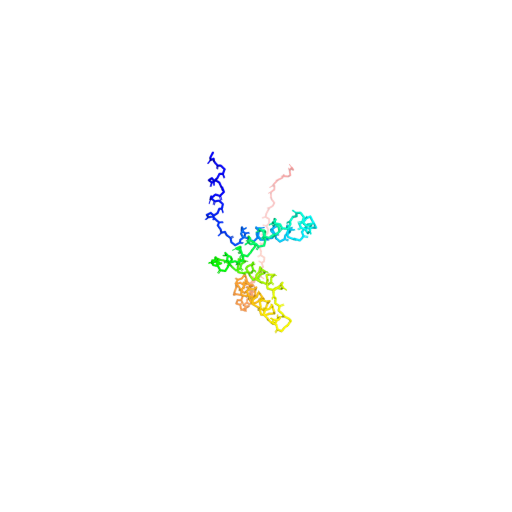1 106 ? -13.620 5.327 15.930 1.00 79.44 106 ASN A N 1
ATOM 819 C CA . ASN A 1 106 ? -13.002 6.583 16.365 1.00 79.44 106 ASN A CA 1
ATOM 820 C C . ASN A 1 106 ? -13.968 7.766 16.385 1.00 79.44 106 ASN A C 1
ATOM 822 O O . ASN A 1 106 ? -13.847 8.638 17.248 1.00 79.44 106 ASN A O 1
ATOM 826 N N . ALA A 1 107 ? -14.907 7.817 15.442 1.00 71.56 107 ALA A N 1
ATOM 827 C CA . ALA A 1 107 ? -15.931 8.851 15.407 1.00 71.56 107 ALA A CA 1
ATOM 828 C C . ALA A 1 107 ? -16.799 8.789 16.671 1.00 71.56 107 ALA A C 1
ATOM 830 O O . ALA A 1 107 ? -16.959 9.813 17.331 1.00 71.56 107 ALA A O 1
ATOM 831 N N . ALA A 1 108 ? -17.239 7.590 17.072 1.00 60.75 108 ALA A N 1
ATOM 832 C CA . ALA A 1 108 ? -18.035 7.374 18.282 1.00 60.75 108 ALA A CA 1
ATOM 833 C C . ALA A 1 108 ? -17.314 7.803 19.578 1.00 60.75 108 ALA A C 1
ATOM 835 O O . ALA A 1 108 ? -17.949 8.312 20.502 1.00 60.75 108 ALA A O 1
ATOM 836 N N . VAL A 1 109 ? -15.986 7.642 19.640 1.00 59.50 109 VAL A N 1
ATOM 837 C CA . VAL A 1 109 ? -15.158 8.081 20.780 1.00 59.50 109 VAL A CA 1
ATOM 838 C C . VAL A 1 109 ? -14.985 9.605 20.806 1.00 59.50 109 VAL A C 1
ATOM 840 O O . VAL A 1 109 ? -14.984 10.203 21.882 1.00 59.50 109 VAL A O 1
ATOM 843 N N . LYS A 1 110 ? -14.876 10.260 19.640 1.00 58.03 110 LYS A N 1
ATOM 844 C CA . LYS A 1 110 ? -14.794 11.730 19.541 1.00 58.03 110 LYS A CA 1
ATOM 845 C C . LYS A 1 110 ? -16.129 12.417 19.825 1.00 58.03 110 LYS A C 1
ATOM 847 O O . LYS A 1 110 ? -16.140 13.487 20.425 1.00 58.03 110 LYS A O 1
ATOM 852 N N . THR A 1 111 ? -17.248 11.805 19.451 1.00 54.19 111 THR A N 1
ATOM 853 C CA . THR A 1 111 ? -18.604 12.275 19.780 1.00 54.19 111 THR A CA 1
ATOM 854 C C . THR A 1 111 ? -19.050 11.76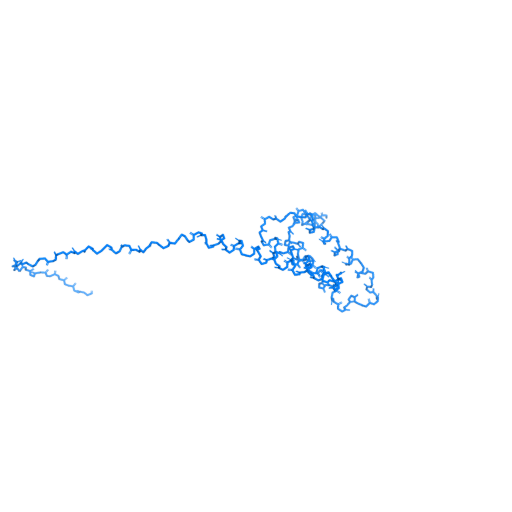8 21.147 1.00 54.19 111 THR A C 1
ATOM 856 O O . THR A 1 111 ? -20.181 11.297 21.274 1.00 54.19 111 THR A O 1
ATOM 859 N N . GLY A 1 112 ? -18.140 11.800 22.132 1.00 47.44 112 GLY A N 1
ATOM 860 C CA . GLY A 1 112 ? -18.301 11.183 23.443 1.00 47.44 112 GLY A CA 1
ATOM 861 C C . GLY A 1 112 ? -19.740 11.249 23.921 1.00 47.44 112 GLY A C 1
ATOM 862 O O . GLY A 1 112 ? -20.262 12.346 24.075 1.00 47.44 112 GLY A O 1
ATOM 863 N N . ALA A 1 113 ? -20.363 10.075 24.061 1.00 51.12 113 ALA A N 1
ATOM 864 C CA . ALA A 1 113 ? -21.636 9.855 24.735 1.00 51.12 113 ALA A CA 1
ATOM 865 C C . ALA A 1 113 ? -22.512 11.117 24.822 1.00 51.12 113 ALA A C 1
ATOM 867 O O . ALA A 1 113 ? -22.683 11.687 25.901 1.00 51.12 113 ALA A O 1
ATOM 868 N N . GLN A 1 114 ? -23.073 11.569 23.696 1.00 50.09 114 GLN A N 1
ATOM 869 C CA . GLN A 1 114 ? -24.222 12.461 23.765 1.00 50.09 114 GLN A CA 1
ATOM 870 C C . GLN A 1 114 ? -25.378 11.647 24.346 1.00 50.09 114 GLN A C 1
ATOM 872 O O . GLN A 1 114 ? -26.148 11.003 23.636 1.00 50.09 114 GLN A O 1
ATOM 877 N N . GLN A 1 115 ? -25.448 11.633 25.678 1.00 58.06 115 GLN A N 1
ATOM 878 C CA . GLN A 1 115 ? -26.652 11.270 26.401 1.00 58.06 115 GLN A CA 1
ATOM 879 C C . GLN A 1 115 ? -27.821 12.066 25.803 1.00 58.06 115 GLN A C 1
ATOM 881 O O . GLN A 1 115 ? -27.677 13.268 25.547 1.00 58.06 115 GLN A O 1
ATOM 886 N N . PRO A 1 116 ? -28.980 11.431 25.583 1.00 53.66 116 PRO A N 1
ATOM 887 C CA . PRO A 1 116 ? -30.135 12.125 25.052 1.00 53.66 116 PRO A CA 1
ATOM 888 C C . PRO A 1 116 ? -30.597 13.199 26.048 1.00 53.66 116 PRO A C 1
ATOM 890 O O . PRO A 1 116 ? -31.007 12.906 27.168 1.00 53.66 116 PRO A O 1
ATOM 893 N N . THR A 1 117 ? -30.498 14.454 25.607 1.00 56.97 117 THR A N 1
ATOM 894 C CA . THR A 1 117 ? -31.481 15.533 25.800 1.00 56.97 117 THR A CA 1
ATOM 895 C C . THR A 1 117 ? -32.249 15.537 27.128 1.00 56.97 117 THR A C 1
ATOM 897 O O . THR A 1 117 ? -33.326 14.949 27.236 1.00 56.97 117 THR A O 1
ATOM 900 N N . ARG A 1 118 ? -31.798 16.345 28.096 1.00 59.41 118 ARG A N 1
ATOM 901 C CA . ARG A 1 118 ? -32.732 17.039 28.998 1.00 59.41 118 ARG A CA 1
ATOM 902 C C . ARG A 1 118 ? -32.843 18.501 28.561 1.00 59.41 118 ARG A C 1
ATOM 904 O O . ARG A 1 118 ? -31.808 19.153 28.434 1.00 59.41 118 ARG A O 1
ATOM 911 N N . PRO A 1 119 ? -34.057 19.021 28.307 1.00 58.19 119 PRO A N 1
ATOM 912 C CA . PRO A 1 119 ? -34.233 20.425 27.958 1.00 58.19 119 PRO A CA 1
ATOM 913 C C . PRO A 1 119 ? -33.823 21.316 29.143 1.00 58.19 119 PRO A C 1
ATOM 915 O O . PRO A 1 119 ? -34.024 20.915 30.296 1.00 58.19 119 PRO A O 1
ATOM 918 N N . PRO A 1 120 ? -33.268 22.520 28.899 1.00 56.66 120 PRO A N 1
ATOM 919 C CA . PRO A 1 120 ? -33.004 23.468 29.968 1.00 56.66 120 PRO A CA 1
ATOM 920 C C . PRO A 1 120 ? -34.345 23.867 30.586 1.00 56.66 120 PRO A C 1
ATOM 922 O O . PRO A 1 120 ? -35.190 24.489 29.942 1.00 56.66 120 PRO A O 1
ATOM 925 N N . VAL A 1 121 ? -34.561 23.463 31.837 1.00 57.84 121 VAL A N 1
ATOM 926 C CA . VAL A 1 121 ? -35.675 23.945 32.651 1.00 57.84 121 VAL A CA 1
ATOM 927 C C . VAL A 1 121 ? -35.511 25.457 32.770 1.00 57.84 121 VAL A C 1
ATOM 929 O O . VAL A 1 121 ? -34.622 25.950 33.462 1.00 57.84 121 VAL A O 1
ATOM 932 N N . ASN A 1 122 ? -36.356 26.183 32.039 1.00 50.47 122 ASN A N 1
ATOM 933 C CA . ASN A 1 122 ? -36.555 27.614 32.189 1.00 50.47 122 ASN A CA 1
ATOM 934 C C . ASN A 1 122 ? -36.953 27.886 33.643 1.00 50.47 122 ASN A C 1
ATOM 936 O O . ASN A 1 122 ? -38.074 27.591 34.058 1.00 50.47 122 ASN A O 1
ATOM 940 N N . LEU A 1 123 ? -36.038 28.453 34.426 1.00 55.59 123 LEU A N 1
ATOM 941 C CA . LEU A 1 123 ? -36.370 29.069 35.704 1.00 55.59 123 LEU A CA 1
ATOM 942 C C . LEU A 1 123 ? -37.059 30.405 35.413 1.00 55.59 123 LEU A C 1
ATOM 944 O O . LEU A 1 123 ? -36.457 31.473 35.500 1.00 55.59 123 LEU A O 1
ATOM 948 N N . SER A 1 124 ? -38.342 30.340 35.064 1.00 53.84 124 SER A N 1
ATOM 949 C CA . SER A 1 124 ? -39.248 31.483 35.093 1.00 53.84 124 SER A CA 1
ATOM 950 C C . SER A 1 124 ? -39.441 31.910 36.549 1.00 53.84 124 SER A C 1
ATOM 952 O O . SER A 1 124 ? -40.421 31.554 37.199 1.00 53.84 124 SER A O 1
ATOM 954 N N . ARG A 1 125 ? -38.487 32.668 37.099 1.00 51.97 125 ARG A N 1
ATOM 955 C CA . ARG A 1 125 ? -38.710 33.402 38.344 1.00 51.97 125 ARG A CA 1
ATOM 956 C C . ARG A 1 125 ? -39.539 34.631 37.995 1.00 51.97 125 ARG A C 1
ATOM 958 O O . ARG A 1 125 ? -38.997 35.683 37.675 1.00 51.97 125 ARG A O 1
ATOM 965 N N . ALA A 1 126 ? -40.858 34.466 38.027 1.00 53.47 126 ALA A N 1
ATOM 966 C CA . ALA A 1 126 ? -41.803 35.570 38.024 1.00 53.47 126 ALA A CA 1
ATOM 967 C C . ALA A 1 126 ? -41.502 36.460 39.239 1.00 53.47 126 ALA A C 1
ATOM 969 O O . ALA A 1 126 ? -41.847 36.121 40.372 1.00 53.47 126 ALA A O 1
ATOM 970 N N . HIS A 1 127 ? -40.791 37.566 39.018 1.00 46.47 127 HIS A N 1
ATOM 971 C CA . HIS A 1 127 ? -40.706 38.631 40.004 1.00 46.47 127 HIS A CA 1
ATOM 972 C C . HIS A 1 127 ? -42.008 39.423 39.905 1.00 46.47 127 HIS A C 1
ATOM 974 O O . HIS A 1 127 ? -42.286 40.093 38.913 1.00 46.47 127 HIS A O 1
ATOM 980 N N . GLN A 1 128 ? -42.848 39.234 40.915 1.00 44.19 128 GLN A N 1
ATOM 981 C CA . GLN A 1 128 ? -44.129 39.893 41.087 1.00 44.19 128 GLN A CA 1
ATOM 982 C C . GLN A 1 128 ? -43.857 41.375 41.380 1.00 44.19 128 GLN A C 1
ATOM 984 O O . GLN A 1 128 ? -43.460 41.732 42.486 1.00 44.19 128 GLN A O 1
ATOM 989 N N . GLN A 1 129 ? -44.012 42.240 40.380 1.00 40.94 129 GLN A N 1
ATOM 990 C CA . GLN A 1 129 ? -43.917 43.684 40.568 1.00 40.94 129 GLN A CA 1
ATOM 991 C C . GLN A 1 129 ? -45.278 44.175 41.085 1.00 40.94 129 GLN A C 1
ATOM 993 O O . GLN A 1 129 ? -46.249 44.248 40.334 1.00 40.94 129 GLN A O 1
ATOM 998 N N . ARG A 1 130 ? -45.372 44.430 42.395 1.00 38.81 130 ARG A N 1
ATOM 999 C CA . ARG A 1 130 ? -46.499 45.137 43.019 1.00 38.81 130 ARG A CA 1
ATOM 1000 C C . ARG A 1 130 ? -46.169 46.641 43.011 1.00 38.81 130 ARG A C 1
ATOM 1002 O O . ARG A 1 130 ? -45.122 46.989 43.555 1.00 38.81 130 ARG A O 1
ATOM 1009 N N . PRO A 1 131 ? -46.998 47.510 42.408 1.00 49.53 131 PRO A N 1
ATOM 1010 C CA . PRO A 1 131 ? -46.878 48.955 42.563 1.00 49.53 131 PRO A CA 1
ATOM 1011 C C . PRO A 1 131 ? -47.566 49.378 43.868 1.00 49.53 131 PRO A C 1
ATOM 1013 O O . PRO A 1 131 ? -48.591 48.793 44.213 1.00 49.53 131 PRO A O 1
ATOM 1016 N N . ASP A 1 132 ? -46.977 50.310 44.621 1.00 38.59 132 ASP A N 1
ATOM 1017 C CA . ASP A 1 132 ? -47.636 51.586 44.928 1.00 38.59 132 ASP A CA 1
ATOM 1018 C C . ASP A 1 132 ? -46.734 52.573 45.694 1.00 38.59 132 ASP A C 1
ATOM 1020 O O . ASP A 1 132 ? -45.730 52.202 46.300 1.00 38.59 132 ASP A O 1
ATOM 1024 N N . GLU A 1 133 ? -47.132 53.832 45.556 1.00 43.28 133 GLU A N 1
ATOM 1025 C CA . GLU A 1 133 ? -46.549 55.138 45.876 1.00 43.28 133 GLU A CA 1
ATOM 1026 C C . GLU A 1 133 ? -45.769 55.336 47.192 1.00 43.28 133 GLU A C 1
ATOM 1028 O O . GLU A 1 133 ? -46.170 54.886 48.263 1.00 43.28 133 GLU A O 1
ATOM 1033 N N . SER A 1 134 ? -44.698 56.144 47.105 1.00 42.75 134 SER A N 1
ATOM 1034 C CA . SER A 1 134 ? -44.307 57.223 48.046 1.00 42.75 134 SER A CA 1
ATOM 1035 C C . SER A 1 134 ? -43.104 57.966 47.436 1.00 42.75 134 SER A C 1
ATOM 1037 O O . SER A 1 134 ? -42.034 57.391 47.268 1.00 42.75 134 SER A O 1
ATOM 1039 N N . GLU A 1 135 ? -43.335 59.096 46.772 1.00 39.19 135 GLU A N 1
ATOM 1040 C CA . GLU A 1 135 ? -43.178 60.462 47.306 1.00 39.19 135 GLU A CA 1
ATOM 1041 C C . GLU A 1 135 ? -41.722 60.992 47.357 1.00 39.19 135 GLU A C 1
ATOM 1043 O O . GLU A 1 135 ? -40.902 60.594 48.176 1.00 39.19 135 GLU A O 1
ATOM 1048 N N . THR A 1 136 ? -41.486 61.945 46.441 1.00 38.31 136 THR A N 1
ATOM 1049 C CA . THR A 1 136 ? -40.872 63.276 46.646 1.00 38.31 136 THR A CA 1
ATOM 1050 C C . THR A 1 136 ? -39.364 63.415 46.927 1.00 38.31 136 THR A C 1
ATOM 1052 O O . THR A 1 136 ? -38.902 63.143 48.024 1.00 38.31 136 THR A O 1
ATOM 1055 N N . THR A 1 137 ? -38.683 64.063 45.954 1.00 40.66 137 THR A N 1
ATOM 1056 C CA . THR A 1 137 ? -37.543 65.024 46.072 1.00 40.66 137 THR A CA 1
ATOM 1057 C C . THR A 1 137 ? -36.242 64.512 46.733 1.00 40.66 137 THR A C 1
ATOM 1059 O O . THR A 1 137 ? -36.259 63.862 47.756 1.00 40.66 137 THR A O 1
ATOM 1062 N N . GLU A 1 138 ? -35.031 64.733 46.211 1.00 44.12 138 GLU A N 1
ATOM 1063 C CA . GLU A 1 138 ? -34.408 66.022 45.893 1.00 44.12 138 GLU A CA 1
ATOM 1064 C C . GLU A 1 138 ? -33.252 65.865 44.880 1.00 44.12 138 GLU A C 1
ATOM 1066 O O . GLU A 1 138 ? -32.483 64.904 44.899 1.00 44.12 138 GLU A O 1
ATOM 1071 N N . SER A 1 139 ? -33.120 66.868 44.011 1.00 43.06 139 SER A N 1
ATOM 1072 C CA . SER A 1 139 ? -31.959 67.120 43.155 1.00 43.06 139 SER A CA 1
ATOM 1073 C C . SER A 1 139 ? -30.699 67.415 43.968 1.00 43.06 139 SER A C 1
ATOM 1075 O O . SER A 1 139 ? -30.756 68.246 44.871 1.00 43.06 139 SER A O 1
ATOM 1077 N N . SER A 1 140 ? -29.539 66.905 43.539 1.00 44.69 140 SER A N 1
ATOM 1078 C CA . SER A 1 140 ? -28.274 67.663 43.572 1.00 44.69 140 SER A CA 1
ATOM 1079 C C . SER A 1 140 ? -27.155 67.009 42.749 1.00 44.69 140 SER A C 1
ATOM 1081 O O . SER A 1 140 ? -26.773 65.885 43.038 1.00 44.69 140 SER A O 1
ATOM 1083 N N . THR A 1 141 ? -26.685 67.776 41.747 1.00 43.28 141 THR A N 1
ATOM 1084 C CA . THR A 1 141 ? -25.282 68.076 41.340 1.00 43.28 141 THR A CA 1
ATOM 1085 C C . THR A 1 141 ? -24.298 66.900 41.092 1.00 43.28 141 THR A C 1
ATOM 1087 O O . THR A 1 141 ? -24.307 65.897 41.778 1.00 43.28 141 THR A O 1
ATOM 1090 N N . SER A 1 142 ? -23.352 66.904 40.146 1.00 40.84 142 SER A N 1
ATOM 1091 C CA . SER A 1 142 ? -22.760 67.950 39.313 1.00 40.84 142 SER A CA 1
ATOM 1092 C C . SER A 1 142 ? -21.882 67.332 38.203 1.00 40.84 142 SER A C 1
ATOM 1094 O O . SER A 1 142 ? -21.314 66.261 38.385 1.00 40.84 142 SER A O 1
ATOM 1096 N N . SER A 1 143 ? -21.713 68.116 37.134 1.00 43.72 143 SER A N 1
ATOM 1097 C CA . SER A 1 143 ? -20.565 68.238 36.213 1.00 43.72 143 SER A CA 1
ATOM 1098 C C . SER A 1 143 ? -20.141 67.108 35.255 1.00 43.72 143 SER A C 1
ATOM 1100 O O . SER A 1 143 ? -19.476 66.142 35.616 1.00 43.72 143 SER A O 1
ATOM 1102 N N . ALA A 1 144 ? -20.416 67.392 33.973 1.00 51.66 144 ALA A N 1
ATOM 1103 C CA . ALA A 1 144 ? -19.593 67.110 32.788 1.00 51.66 144 ALA A CA 1
ATOM 1104 C C . ALA A 1 144 ? -18.203 67.799 32.892 1.00 51.66 144 ALA A C 1
ATOM 1106 O O . ALA A 1 144 ? -18.023 68.672 33.740 1.00 51.66 144 ALA A O 1
ATOM 1107 N N . ALA A 1 145 ? -17.184 67.515 32.082 1.00 43.47 145 ALA A N 1
ATOM 1108 C CA . ALA A 1 145 ? -17.088 66.913 30.755 1.00 43.47 145 ALA A CA 1
ATOM 1109 C C . ALA A 1 145 ? -15.690 66.290 30.580 1.00 43.47 145 ALA A C 1
ATOM 1111 O O . ALA A 1 145 ? -14.777 66.704 31.334 1.00 43.47 145 ALA A O 1
#

pLDDT: mean 75.96, std 20.1, range [38.31, 95.81]

Foldseek 3Di:
DVVVVVVVVLVVPPDLVSLLVVLVVLVVVLPDPVCVDPVNVVVNVVSVVVNVVSLVVLVPDDDPDLVSVLSSLVSVLVVQVVVDDPVVCVVNVVSVVVNVVSVVVVVPVVVDDPDDDDDPPPPPPPPDDDDDDDDDDDDDDDDDD